Protein AF-A0A1E5GU58-F1 (afdb_monomer_lite)

pLDDT: mean 91.49, std 7.47, range [61.0, 98.12]

Secondary structure (DSSP, 8-state):
-HHHHHHHHHHHHHHHHHHHHHHHHHHHHHHHHHHHHHHHHHHHHHHHHHHHHH---SS---HHHHHHHHHHHHHHHHHHHHHHHHHHHHHHHHHHHHHHHHHHHHHHHHHHHHHHHHHHHT-

Foldseek 3Di:
DLVVLVVVLVVLVVVLVVLLVVLVVVLVVLVVVLVVLVVVLVVVLVVCVVVLVVDPDPDDDPNVVVVVVSVVVNVVSVVVSVVVNVVSVVVNVVSVVVSVVVNVVSVVVSVVVVVVVVVVVVD

Radius of gyration: 28.04 Å; chains: 1; bounding box: 64×20×84 Å

Organism: NCBI:txid903983

Sequence (123 aa):
MERTYLNKLADLESEYEKNQRKIEEELEEAFYEKQKFGRELENLSENYRYHYQQAEYSEPINMSRVYHLLEQCKDDGDRVVNQTMKELENKQEDNTIHYKKQTQLIEDELTLLKEKERKKENE

Structure (mmCIF, N/CA/C/O backbone):
data_AF-A0A1E5GU58-F1
#
_entry.id   AF-A0A1E5GU58-F1
#
loop_
_atom_site.group_PDB
_atom_site.id
_atom_site.type_symbol
_atom_site.label_atom_id
_atom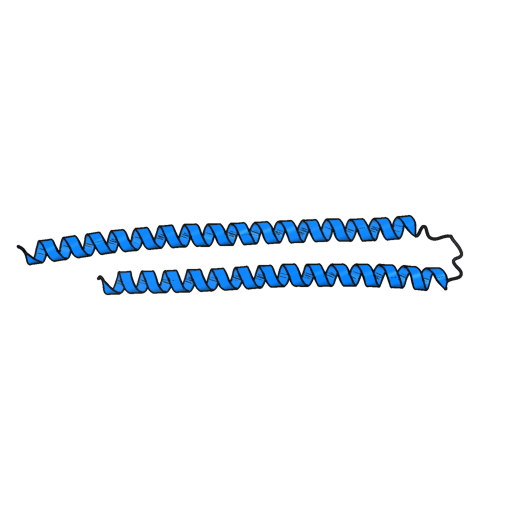_site.label_alt_id
_atom_site.label_comp_id
_atom_site.label_asym_id
_atom_site.label_entity_id
_atom_site.label_seq_id
_atom_site.pdbx_PDB_ins_code
_atom_site.Cartn_x
_atom_site.Cartn_y
_atom_site.Cartn_z
_atom_site.occupancy
_atom_site.B_iso_or_equiv
_atom_site.auth_seq_id
_atom_site.auth_comp_id
_atom_site.auth_asym_id
_atom_site.auth_atom_id
_atom_site.pdbx_PDB_model_num
ATOM 1 N N . MET A 1 1 ? -17.241 -11.662 32.343 1.00 77.00 1 MET A N 1
ATOM 2 C CA . MET A 1 1 ? -17.714 -11.316 30.985 1.00 77.00 1 MET A CA 1
ATOM 3 C C . MET A 1 1 ? -17.056 -10.041 30.476 1.00 77.00 1 MET A C 1
ATOM 5 O O . MET A 1 1 ? -16.540 -10.073 29.372 1.00 77.00 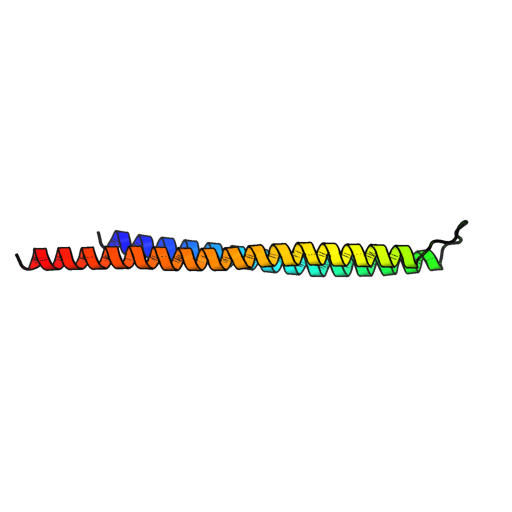1 MET A O 1
ATOM 9 N N . GLU A 1 2 ? -16.953 -8.978 31.279 1.00 83.56 2 GLU A N 1
ATOM 10 C CA . GLU A 1 2 ? -16.210 -7.752 30.922 1.00 83.56 2 GLU A CA 1
ATOM 11 C C . GLU A 1 2 ? -14.775 -8.008 30.422 1.00 83.56 2 GLU A C 1
ATOM 13 O O . GLU A 1 2 ? -14.400 -7.540 29.352 1.00 83.56 2 GLU A O 1
ATOM 18 N N . ARG A 1 3 ? -14.000 -8.846 31.125 1.00 88.56 3 ARG A N 1
ATOM 19 C CA . ARG A 1 3 ? -12.627 -9.204 30.720 1.00 88.56 3 ARG A CA 1
ATOM 20 C C . ARG A 1 3 ? -12.536 -9.817 29.315 1.00 88.56 3 ARG A C 1
ATOM 22 O O . ARG A 1 3 ? -11.526 -9.655 28.647 1.00 88.56 3 ARG A O 1
ATOM 29 N N . THR A 1 4 ? -13.587 -10.493 28.853 1.00 91.31 4 THR A N 1
ATOM 30 C CA . THR A 1 4 ? -13.643 -11.057 27.497 1.00 91.31 4 THR A CA 1
ATOM 31 C C . THR A 1 4 ? -13.763 -9.958 26.442 1.00 91.31 4 THR A C 1
ATOM 33 O O . THR A 1 4 ? -13.107 -10.050 25.413 1.00 91.31 4 THR A O 1
ATOM 36 N N . TYR A 1 5 ? -14.554 -8.912 26.692 1.00 90.38 5 TYR A N 1
ATOM 37 C CA . TYR A 1 5 ? -14.685 -7.771 25.778 1.00 90.38 5 TYR A CA 1
ATOM 38 C C . TYR A 1 5 ? -13.419 -6.916 25.745 1.00 90.38 5 TYR A C 1
ATOM 40 O O . TYR A 1 5 ? -12.994 -6.506 24.671 1.00 90.38 5 TYR A O 1
ATOM 48 N N . LEU A 1 6 ? -12.766 -6.731 26.896 1.00 91.62 6 LEU A N 1
ATOM 49 C CA . LEU A 1 6 ? -11.467 -6.056 26.960 1.00 91.62 6 LEU A CA 1
ATOM 50 C C . LEU A 1 6 ? -10.395 -6.808 26.160 1.00 91.62 6 LEU A C 1
ATOM 52 O O . LEU A 1 6 ? -9.647 -6.184 25.416 1.00 91.62 6 LEU A O 1
ATOM 56 N N . ASN A 1 7 ? -10.358 -8.142 26.252 1.00 95.06 7 ASN A N 1
ATOM 57 C CA . ASN A 1 7 ? -9.451 -8.943 25.428 1.00 95.06 7 ASN A CA 1
ATOM 58 C C . ASN A 1 7 ? -9.778 -8.813 23.932 1.00 95.06 7 ASN A C 1
ATOM 60 O O . ASN A 1 7 ? -8.867 -8.632 23.139 1.00 95.06 7 ASN A O 1
ATOM 64 N N . LYS A 1 8 ? -11.064 -8.833 23.546 1.00 94.12 8 LYS A N 1
ATOM 65 C CA . LYS A 1 8 ? -11.470 -8.636 22.143 1.00 94.12 8 LYS A CA 1
ATOM 66 C C . LYS A 1 8 ? -11.021 -7.282 21.583 1.00 94.12 8 LYS A C 1
ATOM 68 O O . LYS A 1 8 ? -10.609 -7.232 20.432 1.00 94.12 8 LYS A O 1
ATOM 73 N N . LEU A 1 9 ? -11.107 -6.207 22.372 1.00 95.12 9 LEU A N 1
ATOM 74 C CA . LEU A 1 9 ? -10.614 -4.886 21.963 1.00 95.12 9 LEU A CA 1
ATOM 75 C C . LEU A 1 9 ? -9.096 -4.891 21.765 1.00 95.12 9 LEU A C 1
ATOM 77 O O . LEU A 1 9 ? -8.624 -4.386 20.754 1.00 95.12 9 LEU A O 1
ATOM 81 N N . ALA A 1 10 ? -8.349 -5.506 22.684 1.00 96.12 10 ALA A N 1
ATOM 82 C CA . ALA A 1 10 ? -6.895 -5.608 22.574 1.00 96.12 10 ALA A CA 1
ATOM 83 C C . ALA A 1 10 ? -6.455 -6.451 21.362 1.00 96.12 10 ALA A C 1
ATOM 85 O O . ALA A 1 10 ? -5.527 -6.074 20.648 1.00 96.12 10 ALA A O 1
ATOM 86 N N . ASP A 1 11 ? -7.138 -7.569 21.102 1.00 97.25 11 ASP A N 1
ATOM 87 C CA . ASP A 1 11 ? -6.877 -8.413 19.932 1.00 97.25 11 ASP A CA 1
ATOM 88 C C . ASP A 1 11 ? -7.167 -7.646 18.630 1.00 97.25 11 ASP A C 1
ATOM 90 O O . ASP A 1 11 ? -6.364 -7.678 17.697 1.00 97.25 11 ASP A O 1
ATOM 94 N N . LEU A 1 12 ? -8.281 -6.905 18.590 1.00 96.75 12 LEU A N 1
ATOM 95 C CA . LEU A 1 12 ? -8.679 -6.076 17.452 1.00 96.75 12 LEU A CA 1
ATOM 96 C C . LEU A 1 12 ? -7.685 -4.931 17.190 1.00 96.75 12 LEU A C 1
ATOM 98 O O . LEU A 1 12 ? -7.341 -4.673 16.038 1.00 96.75 12 LEU A O 1
ATOM 102 N N . GLU A 1 13 ? -7.212 -4.254 18.239 1.00 97.44 13 GLU A N 1
ATOM 103 C CA . GLU A 1 13 ? -6.188 -3.206 18.145 1.00 97.44 13 GLU A CA 1
ATOM 104 C C . GLU A 1 13 ? -4.863 -3.779 17.628 1.00 97.44 13 GLU A C 1
ATOM 106 O O . GLU A 1 13 ? -4.267 -3.237 16.697 1.00 97.44 13 GLU A O 1
ATOM 111 N N . SER A 1 14 ? -4.446 -4.937 18.150 1.00 97.81 14 SER A N 1
ATOM 112 C CA . SER A 1 14 ? -3.238 -5.620 17.688 1.00 97.81 14 SER A CA 1
ATOM 113 C C . SER A 1 14 ? -3.324 -6.036 16.215 1.00 97.81 14 SER A C 1
ATOM 115 O O . SER A 1 14 ? -2.358 -5.860 15.467 1.00 97.81 14 SER A O 1
ATOM 117 N N . GLU A 1 15 ? -4.468 -6.566 15.774 1.00 97.50 15 GLU A N 1
ATOM 118 C CA . GLU A 1 15 ? -4.696 -6.923 14.372 1.00 97.50 15 GLU A CA 1
ATOM 119 C C . GLU A 1 15 ? -4.678 -5.686 13.469 1.00 97.50 15 GLU A C 1
ATOM 121 O O . GLU A 1 15 ? -4.020 -5.693 12.424 1.00 97.50 15 GLU A O 1
ATOM 126 N N . TYR A 1 16 ? -5.348 -4.612 13.890 1.00 97.75 16 TYR A N 1
ATOM 127 C CA . TYR A 1 16 ? -5.357 -3.346 13.169 1.00 97.75 16 TYR A CA 1
ATOM 128 C C . TYR A 1 16 ? -3.938 -2.807 12.972 1.00 97.75 16 TYR A C 1
ATOM 130 O O . TYR A 1 16 ? -3.552 -2.546 11.831 1.00 97.75 16 TYR A O 1
ATOM 138 N N . GLU A 1 17 ? -3.142 -2.705 14.040 1.00 97.88 17 GLU A N 1
ATOM 139 C CA . GLU A 1 17 ? -1.758 -2.226 13.962 1.00 97.88 17 GLU A CA 1
ATOM 140 C C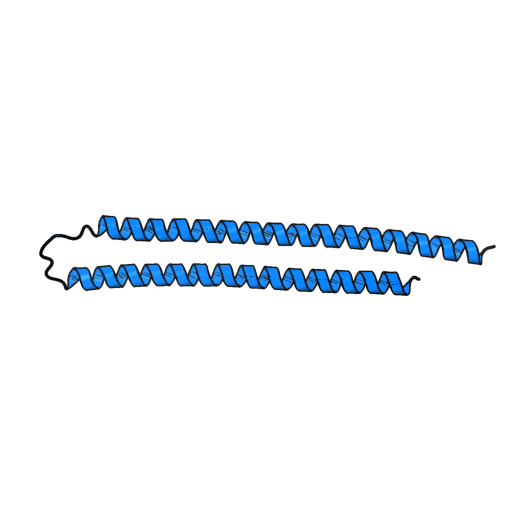 . GLU A 1 17 ? -0.891 -3.101 13.060 1.00 97.88 17 GLU A C 1
ATOM 142 O O . GLU A 1 17 ? -0.106 -2.592 12.259 1.00 97.88 17 GLU A O 1
ATOM 147 N N . LYS A 1 18 ? -1.029 -4.425 13.170 1.00 97.94 18 LYS A N 1
ATOM 148 C CA . LYS A 1 18 ? -0.285 -5.364 12.328 1.00 97.94 18 LYS A CA 1
ATOM 149 C C . LYS A 1 18 ? -0.614 -5.159 10.850 1.00 97.94 18 LYS A C 1
ATOM 151 O O . LYS A 1 18 ? 0.293 -5.157 10.021 1.00 97.94 18 LYS A O 1
ATOM 156 N N . ASN A 1 19 ? -1.893 -4.988 10.525 1.00 96.56 19 ASN A N 1
ATOM 157 C CA . ASN A 1 19 ? -2.331 -4.749 9.155 1.00 96.56 19 ASN A CA 1
ATOM 158 C C . ASN A 1 19 ? -1.858 -3.382 8.641 1.00 96.56 19 ASN A C 1
ATOM 160 O O . ASN A 1 19 ? -1.427 -3.305 7.496 1.00 96.56 19 ASN A O 1
ATOM 164 N N . GLN A 1 20 ? -1.875 -2.337 9.477 1.00 97.12 20 GLN A N 1
ATOM 165 C CA . GLN A 1 20 ? -1.336 -1.019 9.118 1.00 97.12 20 GLN A CA 1
ATOM 166 C C . GLN A 1 20 ? 0.149 -1.096 8.761 1.00 97.12 20 GLN A C 1
ATOM 168 O O . GLN A 1 20 ? 0.521 -0.718 7.656 1.00 97.12 20 GLN A O 1
ATOM 173 N N . ARG A 1 21 ? 0.972 -1.680 9.641 1.00 97.75 21 ARG A N 1
ATOM 174 C CA . ARG A 1 21 ? 2.418 -1.823 9.398 1.00 97.75 21 ARG A CA 1
ATOM 175 C C . ARG A 1 21 ? 2.706 -2.589 8.114 1.00 97.75 21 ARG A C 1
ATOM 177 O O . ARG A 1 21 ? 3.550 -2.182 7.333 1.00 97.75 21 ARG A O 1
ATOM 184 N N . LYS A 1 22 ? 1.965 -3.670 7.864 1.00 97.62 22 LYS A N 1
ATOM 185 C CA . LYS A 1 22 ? 2.128 -4.452 6.638 1.00 97.62 22 LYS A CA 1
ATOM 186 C C . LYS A 1 22 ? 1.806 -3.633 5.380 1.00 97.62 22 LYS A C 1
ATOM 188 O O . LYS A 1 22 ? 2.509 -3.748 4.385 1.00 97.62 22 LYS A O 1
ATOM 193 N N . ILE A 1 23 ? 0.749 -2.820 5.412 1.00 96.94 23 ILE A N 1
ATOM 194 C CA . ILE A 1 23 ? 0.388 -1.951 4.281 1.00 96.94 23 ILE A CA 1
ATOM 195 C C . ILE A 1 23 ? 1.453 -0.867 4.070 1.00 96.94 23 ILE A C 1
ATOM 197 O O . ILE A 1 23 ? 1.810 -0.587 2.929 1.00 96.94 23 ILE A O 1
ATOM 201 N N . GLU A 1 24 ? 1.982 -0.286 5.148 1.00 96.12 24 GLU A N 1
ATOM 202 C CA . GLU A 1 24 ? 3.078 0.690 5.088 1.00 96.12 24 GLU A CA 1
ATOM 203 C C . GLU A 1 24 ? 4.349 0.078 4.478 1.00 96.12 24 GLU A C 1
ATOM 205 O O . GLU A 1 24 ? 4.928 0.667 3.568 1.00 96.12 24 GLU A O 1
ATOM 210 N N . GLU A 1 25 ? 4.727 -1.133 4.896 1.00 97.50 25 GLU A N 1
ATOM 211 C CA . GLU A 1 25 ? 5.847 -1.885 4.313 1.00 97.50 25 GLU A CA 1
ATOM 212 C C . GLU A 1 25 ? 5.641 -2.141 2.806 1.00 97.50 25 GLU A C 1
ATOM 214 O O . GLU A 1 25 ? 6.551 -1.910 2.009 1.00 97.50 25 GLU A O 1
ATOM 219 N N . GLU A 1 26 ? 4.437 -2.556 2.391 1.00 96.81 26 GLU A N 1
ATOM 220 C CA . GLU A 1 26 ? 4.107 -2.778 0.973 1.00 96.81 26 GLU A CA 1
ATOM 221 C C . GLU A 1 26 ? 4.149 -1.470 0.149 1.00 96.81 26 GLU A C 1
ATOM 223 O O . GLU A 1 26 ? 4.577 -1.475 -1.010 1.00 96.81 26 GLU A O 1
ATOM 228 N N . LEU A 1 27 ? 3.745 -0.333 0.730 1.00 95.12 27 LEU A N 1
ATOM 229 C CA . LEU A 1 27 ? 3.841 0.987 0.092 1.00 95.12 27 LEU A CA 1
ATOM 230 C C . LEU A 1 27 ? 5.299 1.428 -0.091 1.00 95.12 27 LEU A C 1
ATOM 232 O O . LEU A 1 27 ? 5.665 1.921 -1.164 1.00 95.12 27 LEU A O 1
ATOM 236 N N . GLU A 1 28 ? 6.129 1.245 0.937 1.00 96.19 28 GLU A N 1
ATOM 237 C CA . GLU A 1 28 ? 7.561 1.543 0.874 1.00 96.19 28 GLU A CA 1
ATOM 238 C C . GLU A 1 28 ? 8.267 0.682 -0.181 1.00 96.19 28 GLU A C 1
ATOM 240 O O . GLU A 1 28 ? 9.044 1.208 -0.983 1.00 96.19 28 GLU A O 1
ATOM 245 N N . GLU A 1 29 ? 7.957 -0.615 -0.241 1.00 95.56 29 GLU A N 1
ATOM 246 C CA . GLU A 1 29 ? 8.505 -1.531 -1.244 1.00 95.56 29 GLU A CA 1
ATOM 247 C C . GLU A 1 29 ? 8.102 -1.118 -2.667 1.00 95.56 29 GLU A C 1
ATOM 249 O O . GLU A 1 29 ? 8.958 -1.008 -3.551 1.00 95.56 29 GLU A O 1
ATOM 254 N N . ALA A 1 30 ? 6.823 -0.798 -2.894 1.00 94.06 30 ALA A N 1
ATOM 255 C CA . ALA A 1 30 ? 6.342 -0.334 -4.195 1.00 94.06 30 ALA A CA 1
ATOM 256 C C . ALA A 1 30 ? 7.043 0.962 -4.642 1.00 94.06 30 ALA A C 1
ATOM 258 O O . ALA A 1 30 ? 7.399 1.123 -5.815 1.00 94.06 30 ALA A O 1
ATOM 259 N N . PHE A 1 31 ? 7.274 1.890 -3.710 1.00 93.31 31 PHE A N 1
ATOM 260 C CA . PHE A 1 31 ? 8.013 3.118 -3.985 1.00 93.31 31 PHE A CA 1
ATOM 261 C C . PHE A 1 31 ? 9.490 2.846 -4.298 1.00 93.31 31 PHE A C 1
ATOM 263 O O . PHE A 1 31 ? 10.042 3.425 -5.240 1.00 93.31 31 PHE A O 1
ATOM 270 N N . TYR A 1 32 ? 10.127 1.950 -3.546 1.00 95.25 32 TYR A N 1
ATOM 271 C CA . TYR A 1 32 ? 11.514 1.559 -3.773 1.00 95.25 32 TYR A CA 1
ATOM 272 C C . TYR A 1 32 ? 11.709 0.917 -5.152 1.00 95.25 32 TYR A C 1
ATOM 274 O O . TYR A 1 32 ? 12.591 1.339 -5.909 1.00 95.25 32 TYR A O 1
ATOM 282 N N . GLU A 1 33 ? 10.869 -0.052 -5.519 1.00 92.56 33 GLU A N 1
ATOM 283 C CA . GLU A 1 33 ? 10.963 -0.727 -6.816 1.00 92.56 33 GLU A CA 1
ATOM 284 C C . GLU A 1 33 ? 10.692 0.240 -7.978 1.00 92.56 33 GLU A C 1
ATOM 286 O O . GLU A 1 33 ? 11.395 0.187 -8.987 1.00 92.56 33 GLU A O 1
ATOM 291 N N . LYS A 1 34 ? 9.792 1.223 -7.817 1.00 93.50 34 LYS A N 1
ATOM 292 C CA . LYS A 1 34 ? 9.612 2.314 -8.795 1.00 93.50 34 LYS A CA 1
ATOM 293 C C . LYS A 1 34 ? 10.898 3.107 -9.023 1.00 93.50 34 LYS A C 1
ATOM 295 O O . LYS A 1 34 ? 11.299 3.339 -10.164 1.00 93.50 34 LYS A O 1
ATOM 300 N N . GLN A 1 35 ? 11.566 3.523 -7.947 1.00 94.88 35 GLN A N 1
ATOM 301 C CA . GLN A 1 35 ? 12.824 4.268 -8.054 1.00 94.88 35 GLN A CA 1
ATOM 302 C C . GLN A 1 35 ? 13.944 3.431 -8.673 1.00 94.88 35 GLN A C 1
ATOM 304 O O . GLN A 1 35 ? 14.776 3.941 -9.426 1.00 94.88 35 GLN A O 1
ATOM 309 N N . LYS A 1 36 ? 14.010 2.147 -8.323 1.00 95.12 36 LYS A N 1
ATOM 310 C CA . LYS A 1 36 ? 14.981 1.210 -8.882 1.00 95.12 36 LYS A CA 1
ATOM 311 C C . LYS A 1 36 ? 14.753 1.012 -10.380 1.00 95.12 36 LYS A C 1
ATOM 313 O O . LYS A 1 36 ? 15.692 1.206 -11.145 1.00 95.12 36 LYS A O 1
ATOM 318 N N . PHE A 1 37 ? 13.516 0.754 -10.793 1.00 94.06 37 PHE A N 1
ATOM 319 C CA . PHE A 1 37 ? 13.140 0.613 -12.197 1.00 94.06 37 PHE A CA 1
ATOM 320 C C . PHE A 1 37 ? 13.485 1.862 -13.021 1.00 94.06 37 PHE A C 1
ATOM 322 O O . PHE A 1 37 ? 14.099 1.752 -14.081 1.00 94.06 37 PHE A O 1
ATOM 329 N N . GLY A 1 38 ? 13.179 3.059 -12.506 1.00 93.38 38 GLY A N 1
ATOM 330 C CA . GLY A 1 38 ? 13.547 4.317 -13.164 1.00 93.38 38 GLY A CA 1
ATOM 331 C C . GLY A 1 38 ? 15.056 4.445 -13.404 1.00 93.38 38 GLY A C 1
ATOM 332 O O . GLY A 1 38 ? 15.481 4.747 -14.518 1.00 93.38 38 GLY A O 1
ATOM 333 N N . ARG A 1 39 ? 15.875 4.127 -12.392 1.00 94.69 39 ARG A N 1
ATOM 334 C CA . ARG A 1 39 ? 17.344 4.128 -12.518 1.00 94.69 39 ARG A CA 1
ATOM 335 C C . ARG A 1 39 ? 17.849 3.086 -13.515 1.00 94.69 39 ARG A C 1
ATOM 337 O O . ARG A 1 39 ? 18.786 3.351 -14.260 1.00 94.69 39 ARG A O 1
ATOM 344 N N . GLU A 1 40 ? 17.250 1.899 -13.541 1.00 95.00 40 GLU A N 1
ATOM 345 C CA . GLU A 1 40 ? 17.613 0.849 -14.498 1.00 95.00 40 GLU A CA 1
ATOM 346 C C . GLU A 1 40 ? 17.293 1.256 -15.944 1.00 95.00 40 GLU A C 1
ATOM 348 O O . GLU A 1 40 ? 18.112 1.015 -16.833 1.00 95.00 40 GLU A O 1
ATOM 353 N N . LEU A 1 41 ? 16.167 1.939 -16.184 1.00 94.06 41 LEU A N 1
ATOM 354 C CA . LEU A 1 41 ? 15.834 2.494 -17.501 1.00 94.06 41 LEU A CA 1
ATOM 355 C C . LEU A 1 41 ? 16.795 3.610 -17.929 1.00 94.06 41 LEU A C 1
ATOM 357 O O . LEU A 1 41 ? 17.209 3.646 -19.090 1.00 94.06 41 LEU A O 1
ATOM 361 N N . GLU A 1 42 ? 17.178 4.499 -17.010 1.00 92.06 42 GLU A N 1
ATOM 362 C CA . GLU A 1 42 ? 18.182 5.538 -17.272 1.00 92.06 42 GLU A CA 1
ATOM 363 C C . GLU A 1 42 ? 19.532 4.914 -17.651 1.00 92.06 42 GLU A C 1
ATOM 365 O O . GLU A 1 42 ? 20.082 5.226 -18.708 1.00 92.06 42 GLU A O 1
ATOM 370 N N . ASN A 1 43 ? 20.011 3.946 -16.866 1.00 93.62 43 ASN A N 1
ATOM 371 C CA . ASN A 1 43 ? 21.243 3.211 -17.161 1.00 93.62 43 ASN A CA 1
ATOM 372 C C . ASN A 1 43 ? 21.175 2.493 -18.518 1.00 93.62 43 ASN A C 1
ATOM 374 O O . ASN A 1 43 ? 22.146 2.485 -19.278 1.00 93.62 43 ASN A O 1
ATOM 378 N N . LEU A 1 44 ? 20.031 1.887 -18.848 1.00 92.38 44 LEU A N 1
ATOM 379 C CA . LEU A 1 44 ? 19.828 1.223 -20.133 1.00 92.38 44 LEU A CA 1
ATOM 380 C C . LEU A 1 44 ? 19.897 2.218 -21.300 1.00 92.38 44 LEU A C 1
ATOM 382 O O . LEU A 1 44 ? 20.539 1.928 -22.311 1.00 92.38 44 LEU A O 1
ATOM 386 N N . SER A 1 45 ? 19.285 3.393 -21.143 1.00 90.19 45 SER A N 1
ATOM 387 C CA . SER A 1 45 ? 19.336 4.493 -22.111 1.00 90.19 45 SER A CA 1
ATOM 388 C C . SER A 1 45 ? 20.774 4.953 -22.373 1.00 90.19 45 SER A C 1
ATOM 390 O O . SER A 1 45 ? 21.203 5.075 -23.526 1.00 90.19 45 SER A O 1
ATOM 392 N N . GLU A 1 46 ? 21.557 5.148 -21.310 1.00 89.69 46 GLU A N 1
ATOM 393 C CA . GLU A 1 46 ? 22.955 5.572 -21.409 1.00 89.69 46 GLU A CA 1
ATOM 394 C C . GLU A 1 46 ? 23.848 4.517 -22.062 1.00 89.69 46 GLU A C 1
ATOM 396 O O . GLU A 1 46 ? 24.646 4.855 -22.943 1.00 89.69 46 GLU A O 1
ATOM 401 N N . ASN A 1 47 ? 23.676 3.245 -21.694 1.00 88.06 47 ASN A N 1
ATOM 402 C CA . ASN A 1 47 ? 24.398 2.132 -22.306 1.00 88.06 47 ASN A CA 1
ATOM 403 C C . ASN A 1 47 ? 24.097 2.028 -23.805 1.00 88.06 47 ASN A C 1
ATOM 405 O O . ASN A 1 47 ? 25.020 1.894 -24.612 1.00 88.06 47 ASN A O 1
ATOM 409 N N . TYR A 1 48 ? 22.825 2.152 -24.198 1.00 85.25 48 TYR A N 1
ATOM 410 C CA . TYR A 1 48 ? 22.441 2.160 -25.610 1.00 85.25 48 TYR A CA 1
ATOM 411 C C . TYR A 1 48 ? 23.093 3.316 -26.365 1.00 85.25 48 TYR A C 1
ATOM 413 O O . TYR A 1 48 ? 23.653 3.106 -27.440 1.00 85.25 48 TYR A O 1
ATOM 421 N N . ARG A 1 49 ? 23.077 4.526 -25.795 1.00 85.38 49 ARG A N 1
ATOM 422 C CA . ARG A 1 49 ? 23.740 5.697 -26.382 1.00 85.38 49 ARG A CA 1
ATOM 423 C C . ARG A 1 49 ? 25.243 5.468 -26.560 1.00 85.38 49 ARG A C 1
ATOM 425 O O . ARG A 1 49 ? 25.772 5.779 -27.624 1.00 85.38 49 ARG A O 1
ATOM 432 N N . TYR A 1 50 ? 25.918 4.938 -25.540 1.00 85.88 50 TYR A N 1
ATOM 433 C CA . TYR A 1 50 ? 27.362 4.699 -25.557 1.00 85.88 50 TYR A CA 1
ATOM 434 C C . TYR A 1 50 ? 27.764 3.675 -26.621 1.00 85.88 50 TYR A C 1
ATOM 436 O O . TYR A 1 50 ? 28.626 3.952 -27.454 1.00 85.88 50 TYR A O 1
ATOM 444 N N . HIS A 1 51 ? 27.106 2.513 -26.644 1.00 82.88 51 HIS A N 1
ATOM 445 C CA . HIS A 1 51 ? 27.398 1.482 -27.637 1.00 82.88 51 HIS A CA 1
ATOM 446 C C . HIS A 1 51 ? 27.021 1.926 -29.049 1.00 82.88 51 HIS A C 1
ATOM 448 O O . HIS A 1 51 ? 27.771 1.649 -29.983 1.00 82.88 51 HIS A O 1
ATOM 454 N N . TYR A 1 52 ? 25.930 2.687 -29.198 1.00 81.62 52 TYR A N 1
ATOM 455 C CA . TYR A 1 52 ? 25.549 3.250 -30.488 1.00 81.62 52 TYR A CA 1
ATOM 456 C C . TYR A 1 52 ? 26.625 4.181 -31.067 1.00 81.62 52 TYR A C 1
ATOM 458 O O . TYR A 1 52 ? 26.898 4.158 -32.262 1.00 81.62 52 TYR A O 1
ATOM 466 N N . GLN A 1 53 ? 27.273 4.984 -30.222 1.00 81.50 53 GLN A N 1
ATOM 46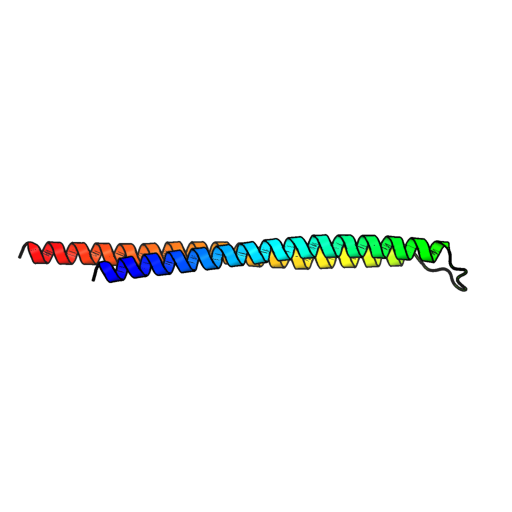7 C CA . GLN A 1 53 ? 28.337 5.895 -30.651 1.00 81.50 53 GLN A CA 1
ATOM 468 C C . GLN A 1 53 ? 29.637 5.184 -31.054 1.00 81.50 53 GLN A C 1
ATOM 470 O O . GLN A 1 53 ? 30.430 5.767 -31.789 1.00 81.50 53 GLN A O 1
ATOM 475 N N . GLN A 1 54 ? 29.879 3.964 -30.566 1.00 80.06 54 GLN A N 1
ATOM 476 C CA . GLN A 1 54 ? 31.126 3.228 -30.811 1.00 80.06 54 GLN A CA 1
ATOM 477 C C . GLN A 1 54 ? 31.037 2.176 -31.915 1.00 80.06 54 GLN A C 1
ATOM 479 O O . GLN A 1 54 ? 32.070 1.698 -32.380 1.00 80.06 54 GLN A O 1
ATOM 484 N N . ALA A 1 55 ? 29.833 1.775 -32.310 1.00 76.62 55 ALA A N 1
ATOM 485 C CA . ALA A 1 55 ? 29.650 0.678 -33.243 1.00 76.62 55 ALA A CA 1
ATOM 486 C C . ALA A 1 55 ? 29.582 1.152 -34.703 1.00 76.62 55 ALA A C 1
ATOM 488 O O . ALA A 1 55 ? 28.851 2.075 -35.060 1.00 76.62 55 ALA A O 1
ATOM 489 N N . GLU A 1 56 ? 30.320 0.454 -35.569 1.00 72.50 56 GLU A N 1
ATOM 490 C CA . GLU A 1 56 ? 30.184 0.552 -37.023 1.00 72.50 56 GLU A CA 1
ATOM 491 C C . GLU A 1 56 ? 28.993 -0.301 -37.469 1.00 72.50 56 GLU A C 1
ATOM 493 O O . GLU A 1 56 ? 29.127 -1.470 -37.833 1.00 72.50 56 GLU A O 1
ATOM 498 N N . TYR A 1 57 ? 27.789 0.261 -37.377 1.00 71.12 57 TYR A N 1
ATOM 499 C CA . TYR A 1 57 ? 26.591 -0.444 -37.820 1.00 71.12 57 TYR A CA 1
ATOM 500 C C . TYR A 1 57 ? 26.501 -0.486 -39.345 1.00 71.12 57 TYR A C 1
ATOM 502 O O . TYR A 1 57 ? 26.665 0.528 -40.023 1.00 71.12 57 TYR A O 1
ATOM 510 N N . SER A 1 58 ? 26.145 -1.655 -39.880 1.00 70.94 58 SER A N 1
ATOM 511 C CA . SER A 1 58 ? 25.807 -1.825 -41.297 1.00 70.94 58 SER A CA 1
ATOM 512 C C . SER A 1 58 ? 24.500 -1.123 -41.686 1.00 70.94 58 SER A C 1
ATOM 514 O O . SER A 1 58 ? 24.284 -0.846 -42.862 1.00 70.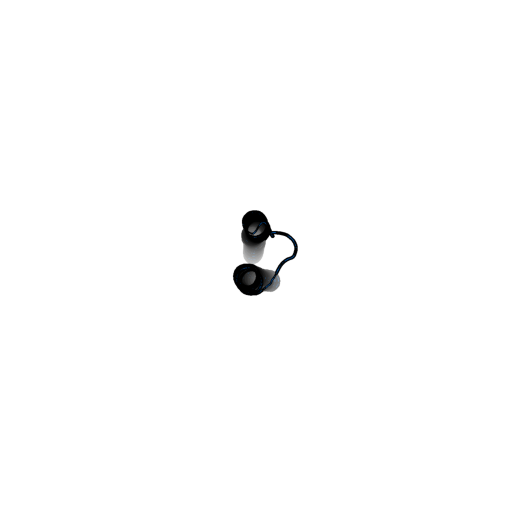94 58 SER A O 1
ATOM 516 N N . GLU A 1 59 ? 23.633 -0.834 -40.708 1.00 70.44 59 GLU A N 1
ATOM 517 C CA . GLU A 1 59 ? 22.364 -0.125 -40.882 1.00 70.44 59 GLU A CA 1
ATOM 518 C C . GLU A 1 59 ? 22.161 0.924 -39.773 1.00 70.44 59 GLU A C 1
ATOM 520 O O . GLU A 1 59 ? 22.496 0.672 -38.614 1.00 70.44 59 GLU A O 1
ATOM 525 N N . PRO A 1 60 ? 21.590 2.099 -40.086 1.00 71.25 60 PRO A N 1
ATOM 526 C CA . PRO A 1 60 ? 21.344 3.135 -39.091 1.00 71.25 60 PRO A CA 1
ATOM 527 C C . PRO A 1 60 ? 20.246 2.716 -38.100 1.00 71.25 60 PRO A C 1
ATOM 529 O O . PRO A 1 60 ? 19.094 2.495 -38.478 1.00 71.25 60 PRO A O 1
ATOM 532 N N . ILE A 1 61 ? 20.582 2.671 -36.807 1.00 78.50 61 ILE A N 1
ATOM 533 C CA . ILE A 1 61 ? 19.598 2.466 -35.736 1.00 78.50 61 ILE A CA 1
ATOM 534 C C . ILE A 1 61 ? 18.832 3.769 -35.494 1.00 78.50 61 ILE A C 1
ATOM 536 O O . ILE A 1 61 ? 19.409 4.835 -35.274 1.00 78.50 61 ILE A O 1
ATOM 540 N N . ASN A 1 62 ? 17.502 3.681 -35.469 1.00 85.19 62 ASN A N 1
ATOM 541 C CA . ASN A 1 62 ? 16.649 4.808 -35.114 1.00 85.19 62 ASN A CA 1
ATOM 542 C C . ASN A 1 62 ? 16.614 5.001 -33.587 1.00 85.19 62 ASN A C 1
ATOM 544 O O . ASN A 1 62 ? 15.725 4.495 -32.901 1.00 85.19 62 ASN A O 1
ATOM 548 N N . MET A 1 63 ? 17.572 5.766 -33.064 1.00 83.50 63 MET A N 1
ATOM 549 C CA . MET A 1 63 ? 17.670 6.079 -31.632 1.00 83.50 63 MET A CA 1
ATOM 550 C C . MET A 1 63 ? 16.436 6.796 -31.074 1.00 83.50 63 MET A C 1
ATOM 552 O O . MET A 1 63 ? 16.081 6.581 -29.919 1.00 83.50 63 MET A O 1
ATOM 556 N N . SER A 1 64 ? 15.730 7.592 -31.884 1.00 87.00 64 SER A N 1
ATOM 557 C CA . SER A 1 64 ? 14.481 8.233 -31.452 1.00 87.00 64 SER A CA 1
ATOM 558 C C . SER A 1 64 ? 13.410 7.196 -31.104 1.00 87.00 64 SER A C 1
ATOM 560 O O . SER A 1 64 ? 12.730 7.340 -30.092 1.00 87.00 64 SER A O 1
ATOM 562 N N . ARG A 1 65 ? 13.312 6.109 -31.880 1.00 89.12 65 ARG A N 1
ATOM 563 C CA . ARG A 1 65 ? 12.396 5.002 -31.578 1.00 89.12 65 ARG A CA 1
ATOM 564 C C . ARG A 1 65 ? 12.780 4.271 -30.291 1.00 89.12 65 ARG A C 1
ATOM 566 O O . ARG A 1 65 ? 11.892 3.881 -29.542 1.00 89.12 65 ARG A O 1
ATOM 573 N N . VAL A 1 66 ? 14.076 4.091 -30.032 1.00 88.81 66 VAL A N 1
ATOM 574 C CA . VAL A 1 66 ? 14.568 3.456 -28.796 1.00 88.81 66 VAL A CA 1
ATOM 575 C C . VAL A 1 66 ? 14.212 4.305 -27.577 1.00 88.81 66 VAL A C 1
ATOM 577 O O . VAL A 1 66 ? 13.636 3.781 -26.630 1.00 88.81 66 VAL A O 1
ATOM 580 N N . TYR A 1 67 ? 14.473 5.615 -27.616 1.00 88.88 67 TYR A N 1
ATOM 581 C CA . TYR A 1 67 ? 14.107 6.506 -26.513 1.00 88.88 67 TYR A CA 1
ATOM 582 C C . TYR A 1 67 ? 12.598 6.553 -26.278 1.00 88.88 67 TYR A C 1
ATOM 584 O O . TYR A 1 67 ? 12.172 6.503 -25.130 1.00 88.88 67 TYR A O 1
ATOM 592 N N . HIS A 1 68 ? 11.794 6.564 -27.344 1.00 93.12 68 HIS A N 1
ATOM 593 C CA . HIS A 1 68 ? 10.340 6.522 -27.210 1.00 93.12 68 HIS A CA 1
ATOM 594 C C . HIS A 1 68 ? 9.849 5.232 -26.536 1.00 93.12 68 HIS A C 1
ATOM 596 O O . HIS A 1 68 ? 8.958 5.281 -25.697 1.00 93.12 68 HIS A O 1
ATOM 602 N N . LEU A 1 69 ? 10.453 4.081 -26.852 1.00 93.50 69 LEU A N 1
ATOM 603 C CA . LEU A 1 69 ? 10.130 2.819 -26.177 1.00 93.50 69 LEU A CA 1
ATOM 604 C C . LEU A 1 69 ? 10.511 2.848 -24.691 1.00 93.50 69 LEU A C 1
ATOM 606 O O . LEU A 1 69 ? 9.746 2.370 -23.862 1.00 93.50 69 LEU A O 1
ATOM 610 N N . LEU A 1 70 ? 11.671 3.412 -24.344 1.00 92.88 70 LEU A N 1
ATOM 611 C CA . LEU A 1 70 ? 12.095 3.541 -22.945 1.00 92.88 70 LEU A CA 1
ATOM 612 C C . LEU A 1 70 ? 11.173 4.475 -22.150 1.00 92.88 70 LEU A C 1
ATOM 614 O O . LEU A 1 70 ? 10.860 4.186 -20.998 1.00 92.88 70 LEU A O 1
ATOM 618 N N . GLU A 1 71 ? 10.711 5.559 -22.772 1.00 93.00 71 GLU A N 1
ATOM 619 C CA . GLU A 1 71 ? 9.721 6.472 -22.195 1.00 93.00 71 GLU A CA 1
ATOM 620 C C . GLU A 1 71 ? 8.374 5.770 -21.973 1.00 93.00 71 GLU A C 1
ATOM 622 O O . GLU A 1 71 ? 7.847 5.810 -20.866 1.00 93.00 71 GLU A O 1
ATOM 627 N N . GLN A 1 72 ? 7.876 5.021 -22.962 1.00 95.62 72 GLN A N 1
ATOM 628 C CA . GLN A 1 72 ? 6.658 4.215 -22.809 1.00 95.62 72 GLN A CA 1
ATOM 629 C C . GLN A 1 72 ? 6.778 3.182 -21.682 1.00 95.62 72 GLN A C 1
ATOM 631 O O . GLN A 1 72 ? 5.866 3.052 -20.870 1.00 95.62 72 GLN A O 1
ATOM 636 N N . CYS A 1 73 ? 7.913 2.482 -21.584 1.00 94.69 73 CYS A N 1
ATOM 637 C CA . CYS A 1 73 ? 8.164 1.544 -20.488 1.00 94.69 73 CYS A CA 1
ATOM 638 C C . CYS A 1 73 ? 8.121 2.232 -19.118 1.00 94.69 73 CYS A C 1
ATOM 640 O O . CYS A 1 73 ? 7.613 1.651 -18.157 1.00 94.69 73 CYS A O 1
ATOM 642 N N . LYS A 1 74 ? 8.656 3.454 -19.018 1.00 93.50 74 LYS A N 1
ATOM 643 C CA . LYS A 1 74 ? 8.603 4.246 -17.788 1.00 93.50 74 LYS A CA 1
ATOM 644 C C . LYS A 1 74 ? 7.163 4.608 -17.434 1.00 93.50 74 LYS A C 1
ATOM 646 O O . LYS A 1 74 ? 6.755 4.366 -16.303 1.00 93.50 74 LYS A O 1
ATOM 651 N N . ASP A 1 75 ? 6.402 5.131 -18.390 1.00 95.31 75 ASP A N 1
ATOM 652 C CA . ASP A 1 75 ? 5.011 5.542 -18.180 1.00 95.31 75 ASP A CA 1
ATOM 653 C C . ASP A 1 75 ? 4.121 4.361 -17.768 1.00 95.31 75 ASP A C 1
ATOM 655 O O . ASP A 1 75 ? 3.313 4.474 -16.842 1.00 95.31 75 ASP A O 1
ATOM 659 N N . ASP A 1 76 ? 4.296 3.202 -18.409 1.00 95.12 76 ASP A N 1
ATOM 660 C CA . ASP A 1 76 ? 3.578 1.977 -18.057 1.00 95.12 76 ASP A CA 1
ATOM 661 C C . ASP A 1 76 ? 3.942 1.498 -16.644 1.00 95.12 76 ASP A C 1
ATOM 663 O O . ASP A 1 76 ? 3.052 1.153 -15.859 1.00 95.12 76 ASP A O 1
ATOM 667 N N . GLY A 1 77 ? 5.232 1.521 -16.291 1.00 92.50 77 GLY A N 1
ATOM 668 C CA . GLY A 1 77 ? 5.703 1.198 -14.944 1.00 92.50 77 GLY A CA 1
ATOM 669 C C . GLY A 1 77 ? 5.130 2.145 -13.888 1.00 92.50 77 GLY A C 1
ATOM 670 O O . GLY A 1 77 ? 4.583 1.694 -12.879 1.00 92.50 77 GLY A O 1
ATOM 671 N N . ASP A 1 78 ? 5.165 3.453 -14.151 1.00 92.81 78 ASP A N 1
ATOM 672 C CA . ASP A 1 78 ? 4.584 4.477 -13.282 1.00 92.81 78 ASP A CA 1
ATOM 673 C C . ASP A 1 78 ? 3.081 4.256 -13.097 1.00 92.81 78 ASP A C 1
ATOM 675 O O . ASP A 1 78 ? 2.573 4.360 -11.977 1.00 92.81 78 ASP A O 1
ATOM 679 N N . ARG A 1 79 ? 2.359 3.900 -14.166 1.00 95.25 79 ARG A N 1
ATOM 680 C CA . ARG A 1 79 ? 0.926 3.603 -14.098 1.00 95.25 79 ARG A CA 1
ATOM 681 C C . ARG A 1 79 ? 0.635 2.413 -13.191 1.00 95.25 79 ARG A C 1
ATOM 683 O O . ARG A 1 79 ? -0.273 2.503 -12.366 1.00 95.25 79 ARG A O 1
ATOM 690 N N . VAL A 1 80 ? 1.386 1.321 -13.338 1.00 94.31 80 VAL A N 1
ATOM 691 C CA . VAL A 1 80 ? 1.223 0.116 -12.511 1.00 94.31 80 VAL A CA 1
ATOM 692 C C . VAL A 1 80 ? 1.483 0.439 -11.044 1.00 94.31 80 VAL A C 1
ATOM 694 O O . VAL A 1 80 ? 0.643 0.133 -10.203 1.00 94.31 80 VAL A O 1
ATOM 697 N N . VAL A 1 81 ? 2.588 1.120 -10.731 1.00 93.56 81 VAL A N 1
ATOM 698 C CA . VAL A 1 81 ? 2.915 1.468 -9.342 1.00 93.56 81 VAL A CA 1
ATOM 699 C C . VAL A 1 81 ? 1.857 2.386 -8.739 1.00 93.56 81 VAL A C 1
ATOM 701 O O . VAL A 1 81 ? 1.392 2.132 -7.631 1.00 93.56 81 VAL A O 1
ATOM 704 N N . ASN A 1 82 ? 1.434 3.424 -9.462 1.00 93.88 82 ASN A N 1
ATOM 705 C CA . ASN A 1 82 ? 0.424 4.355 -8.961 1.00 93.88 82 ASN A CA 1
ATOM 706 C C . ASN A 1 82 ? -0.922 3.651 -8.716 1.00 93.88 82 ASN A C 1
ATOM 708 O O . ASN A 1 82 ? -1.624 3.984 -7.762 1.00 93.88 82 ASN A O 1
ATOM 712 N N . GLN A 1 83 ? -1.286 2.675 -9.555 1.00 95.94 83 GLN A N 1
ATOM 713 C CA . GLN A 1 83 ? -2.477 1.860 -9.330 1.00 95.94 83 GLN A CA 1
ATOM 714 C C . GLN A 1 83 ? -2.333 1.011 -8.061 1.00 95.94 83 GLN A C 1
ATOM 716 O O . GLN A 1 83 ? -3.229 1.036 -7.219 1.00 95.94 83 GLN A O 1
ATOM 721 N N . THR A 1 84 ? -1.205 0.318 -7.893 1.00 94.94 84 THR A N 1
ATOM 722 C CA . THR A 1 84 ? -0.927 -0.490 -6.697 1.00 94.94 84 THR A CA 1
ATOM 723 C C . THR A 1 84 ? -0.950 0.356 -5.425 1.00 94.94 84 THR A C 1
ATOM 725 O O . THR A 1 84 ? -1.586 -0.031 -4.449 1.00 94.94 84 THR A O 1
ATOM 728 N N . MET A 1 85 ? -0.324 1.538 -5.437 1.00 94.69 85 MET A N 1
ATOM 729 C CA . MET A 1 85 ? -0.340 2.469 -4.302 1.00 94.69 85 MET A CA 1
ATOM 730 C C . MET A 1 85 ? -1.765 2.864 -3.926 1.00 94.69 85 MET A C 1
ATOM 732 O O . MET A 1 85 ? -2.143 2.759 -2.765 1.00 94.69 85 MET A O 1
ATOM 736 N N . LYS A 1 86 ? -2.593 3.216 -4.914 1.00 96.81 86 LYS A N 1
ATOM 737 C CA . LYS A 1 86 ? -3.999 3.553 -4.677 1.00 96.81 86 LYS A CA 1
ATOM 738 C C . LYS A 1 86 ? -4.792 2.382 -4.089 1.00 96.81 86 LYS A C 1
ATOM 740 O O . LYS A 1 86 ? -5.656 2.576 -3.240 1.00 96.81 86 LYS A O 1
ATOM 745 N N . GLU A 1 87 ? -4.535 1.158 -4.542 1.00 97.12 87 GLU A N 1
ATOM 746 C CA . GLU A 1 87 ? -5.176 -0.038 -3.985 1.00 97.12 87 GLU A CA 1
ATOM 747 C C . GLU A 1 87 ? -4.760 -0.287 -2.527 1.00 97.12 87 GLU A C 1
ATOM 749 O O . GLU A 1 87 ? -5.595 -0.691 -1.717 1.00 97.1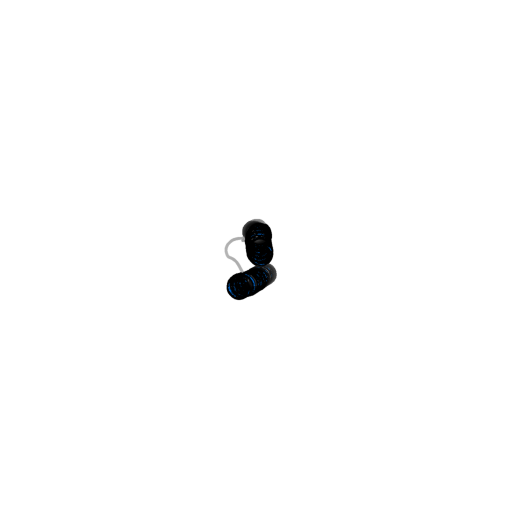2 87 GLU A O 1
ATOM 754 N N . LEU A 1 88 ? -3.500 -0.019 -2.177 1.00 96.50 88 LEU A N 1
ATOM 755 C CA . LEU A 1 88 ? -2.994 -0.112 -0.806 1.00 96.50 88 LEU A CA 1
ATOM 756 C C . LEU A 1 88 ? -3.578 0.977 0.102 1.00 96.50 88 LEU A C 1
ATOM 758 O O . LEU A 1 88 ? -4.024 0.662 1.203 1.00 96.50 88 LEU A O 1
ATOM 762 N N . GLU A 1 89 ? -3.669 2.219 -0.377 1.00 95.81 89 GLU A N 1
ATOM 763 C CA . GLU A 1 89 ? -4.334 3.325 0.328 1.00 95.81 89 GLU A CA 1
ATOM 764 C C . GLU A 1 89 ? -5.807 2.997 0.619 1.00 95.81 89 GLU A C 1
ATOM 766 O O . GLU A 1 89 ? -6.266 3.134 1.753 1.00 95.81 89 GLU A O 1
ATOM 771 N N . ASN A 1 90 ? -6.537 2.466 -0.370 1.00 97.69 90 ASN A N 1
ATOM 772 C CA . ASN A 1 90 ? -7.921 2.029 -0.172 1.00 97.69 90 ASN A CA 1
ATOM 773 C C . ASN A 1 90 ? -8.020 0.921 0.891 1.00 97.69 90 ASN A C 1
ATOM 775 O O . ASN A 1 90 ? -8.882 0.978 1.764 1.00 97.69 90 ASN A O 1
ATOM 779 N N . LYS A 1 91 ? -7.118 -0.074 0.868 1.00 97.12 91 LYS A N 1
ATOM 780 C CA . LYS A 1 91 ? -7.074 -1.122 1.908 1.00 97.12 91 LYS A CA 1
ATOM 781 C C . LYS A 1 91 ? -6.792 -0.542 3.293 1.00 97.12 91 LYS A C 1
ATOM 783 O O . LYS A 1 91 ? -7.322 -1.045 4.285 1.00 97.12 91 LYS A O 1
ATOM 788 N N . GLN A 1 92 ? -5.960 0.493 3.376 1.00 96.44 92 GLN A N 1
ATOM 789 C CA . GLN A 1 92 ? -5.650 1.179 4.626 1.00 96.44 92 GLN A CA 1
ATOM 790 C C . GLN A 1 92 ? -6.887 1.874 5.207 1.00 96.44 92 GLN A C 1
ATOM 792 O O . GLN A 1 92 ? -7.166 1.770 6.410 1.00 96.44 92 GLN A O 1
ATOM 797 N N . GLU A 1 93 ? -7.647 2.554 4.348 1.00 97.44 93 GLU A N 1
ATOM 798 C CA . GLU A 1 93 ? -8.911 3.190 4.706 1.00 97.44 93 GLU A CA 1
ATOM 799 C C . GLU A 1 93 ? -9.949 2.146 5.140 1.00 97.44 93 GLU A C 1
ATOM 801 O O . GLU A 1 93 ? -10.523 2.268 6.226 1.00 97.44 93 GLU A O 1
ATOM 806 N N . ASP A 1 94 ? -10.114 1.066 4.373 1.00 97.62 94 ASP A N 1
ATOM 807 C CA . ASP A 1 94 ? -11.025 -0.035 4.697 1.00 97.62 94 ASP A CA 1
ATOM 808 C C . ASP A 1 94 ? -10.688 -0.682 6.050 1.00 97.62 94 ASP A C 1
ATOM 810 O O . ASP A 1 94 ? -11.583 -0.906 6.872 1.00 97.62 94 ASP A O 1
ATOM 814 N N . ASN A 1 95 ? -9.402 -0.927 6.334 1.00 96.19 95 ASN A N 1
ATOM 815 C CA . ASN A 1 95 ? -8.942 -1.450 7.625 1.00 96.19 95 ASN A CA 1
ATOM 816 C C . ASN A 1 95 ? -9.293 -0.490 8.777 1.00 96.19 95 ASN A C 1
ATOM 818 O O . ASN A 1 95 ? -9.739 -0.917 9.842 1.00 96.19 95 ASN A O 1
ATOM 822 N N . THR A 1 96 ? -9.165 0.820 8.548 1.00 97.25 96 THR A N 1
ATOM 823 C CA . THR A 1 96 ? -9.526 1.864 9.522 1.00 97.25 96 THR A CA 1
ATOM 824 C C . THR A 1 96 ? -11.029 1.914 9.783 1.00 97.25 96 THR A C 1
ATOM 826 O O . THR A 1 96 ? -11.460 2.012 10.935 1.00 97.25 96 THR A O 1
ATOM 829 N N . ILE A 1 97 ? -11.843 1.841 8.730 1.00 98.12 97 ILE A N 1
ATOM 830 C CA . ILE A 1 97 ? -13.305 1.810 8.837 1.00 98.12 97 ILE A CA 1
ATOM 831 C C . ILE A 1 97 ? -13.745 0.550 9.585 1.00 98.12 97 ILE A C 1
ATOM 833 O O . ILE A 1 97 ? -14.565 0.632 10.504 1.00 98.12 97 ILE A O 1
ATOM 837 N N . HIS A 1 98 ? -13.185 -0.605 9.220 1.00 97.06 98 HIS A N 1
ATOM 838 C CA . HIS A 1 98 ? -13.479 -1.876 9.868 1.00 97.06 98 HIS A CA 1
ATOM 839 C C . HIS A 1 98 ? -13.141 -1.834 11.361 1.00 97.06 98 HIS A C 1
ATOM 841 O O . HIS A 1 98 ? -14.005 -2.145 12.181 1.00 97.06 98 HIS A O 1
ATOM 847 N N . TYR A 1 99 ? -11.935 -1.380 11.713 1.00 97.69 99 TYR A N 1
ATOM 848 C CA . TYR A 1 99 ? -11.498 -1.226 13.099 1.00 97.69 99 TYR A CA 1
ATOM 849 C C . TYR A 1 99 ? -12.476 -0.371 13.909 1.00 97.69 99 TYR A C 1
ATOM 851 O O . TYR A 1 99 ? -13.044 -0.847 14.889 1.00 97.69 99 TYR A O 1
ATOM 859 N N . LYS A 1 100 ? -12.770 0.852 13.445 1.00 98.00 100 LYS A N 1
ATOM 860 C CA . LYS A 1 100 ? -13.695 1.769 14.133 1.00 98.00 100 LYS A CA 1
ATOM 861 C C . LYS A 1 100 ? -15.071 1.146 14.354 1.00 98.00 100 LYS A C 1
ATOM 863 O O . LYS A 1 100 ? -15.632 1.260 15.441 1.00 98.00 100 LYS A O 1
ATOM 868 N N . LYS A 1 101 ? -15.606 0.469 13.333 1.00 98.12 101 LYS A N 1
ATOM 869 C CA . LYS A 1 101 ? -16.914 -0.185 13.411 1.00 98.12 101 LYS A CA 1
ATOM 870 C C . LYS A 1 101 ? -16.924 -1.309 14.447 1.00 98.12 101 LYS A C 1
ATOM 872 O O . LYS A 1 101 ? -17.868 -1.397 15.225 1.00 98.12 101 LYS A O 1
ATOM 877 N N . GLN A 1 102 ? -15.903 -2.165 14.456 1.00 97.19 102 GLN A N 1
ATOM 878 C CA . GLN A 1 102 ? -15.821 -3.279 15.404 1.00 97.19 102 GLN A CA 1
ATOM 879 C C . GLN A 1 102 ? -15.593 -2.793 16.837 1.00 97.19 102 GLN A C 1
ATOM 881 O O . GLN A 1 102 ? -16.248 -3.292 17.750 1.00 97.19 102 GLN A O 1
ATOM 886 N N . THR A 1 103 ? -14.739 -1.785 17.034 1.00 97.38 103 THR A N 1
ATOM 887 C CA . THR A 1 103 ? -14.527 -1.154 18.342 1.00 97.38 103 THR A CA 1
ATOM 888 C C . THR A 1 103 ? -15.841 -0.635 18.908 1.00 97.38 103 THR A C 1
ATOM 890 O O . THR A 1 103 ? -16.210 -1.006 20.019 1.00 97.38 103 THR A O 1
ATOM 893 N N . GLN A 1 104 ? -16.601 0.124 18.113 1.00 97.31 104 GLN A N 1
ATOM 894 C CA . GLN A 1 104 ? -17.885 0.668 18.551 1.00 97.31 104 GLN A CA 1
ATOM 895 C C . GLN A 1 104 ? -18.890 -0.433 18.928 1.00 97.31 104 GLN A C 1
ATOM 897 O O . GLN A 1 104 ? -19.537 -0.345 19.967 1.00 97.31 104 GLN A O 1
ATOM 902 N N . LEU A 1 105 ? -18.982 -1.506 18.133 1.00 97.00 105 LEU A N 1
ATOM 903 C CA . LEU A 1 105 ? -19.855 -2.643 18.450 1.00 97.00 105 LEU A CA 1
ATOM 904 C C . LEU A 1 105 ? -19.488 -3.297 19.790 1.00 97.00 105 LEU A C 1
ATOM 906 O O . LEU A 1 105 ? -20.369 -3.602 20.592 1.00 97.00 105 LEU A O 1
ATOM 910 N N . ILE A 1 106 ? -18.194 -3.495 20.052 1.00 95.44 106 ILE A N 1
ATOM 911 C CA . ILE A 1 106 ? -17.723 -4.105 21.300 1.00 95.44 106 ILE A CA 1
ATOM 912 C C . ILE A 1 106 ? -17.971 -3.174 22.501 1.00 95.44 106 ILE A C 1
ATOM 914 O O . ILE A 1 106 ? -18.357 -3.644 23.575 1.00 95.44 106 ILE A O 1
ATOM 918 N N . GLU A 1 107 ? -17.776 -1.865 22.338 1.00 94.50 107 GLU A N 1
ATOM 919 C CA . GLU A 1 107 ? -18.039 -0.861 23.377 1.00 94.50 107 GLU A CA 1
ATOM 920 C C . GLU A 1 107 ? -19.531 -0.765 23.734 1.00 94.50 107 GLU A C 1
ATOM 922 O O . GLU A 1 107 ? -19.883 -0.700 24.920 1.00 94.50 107 GLU A O 1
ATOM 927 N N . ASP A 1 108 ? -20.413 -0.830 22.735 1.00 95.69 108 ASP A N 1
ATOM 928 C CA . ASP A 1 108 ? -21.864 -0.862 22.929 1.00 95.69 108 ASP A CA 1
ATOM 929 C C . ASP A 1 108 ? -22.287 -2.131 23.693 1.00 95.69 108 ASP A C 1
ATOM 931 O O . ASP A 1 108 ? -23.033 -2.064 24.678 1.00 95.69 108 ASP A O 1
ATOM 935 N N . GLU A 1 109 ? -21.759 -3.299 23.306 1.00 94.38 109 GLU A N 1
ATOM 936 C CA . GLU A 1 109 ? -22.004 -4.574 23.997 1.00 94.38 109 GLU A CA 1
ATOM 937 C C . GLU A 1 109 ? -21.522 -4.543 25.457 1.00 94.38 109 GLU A C 1
ATOM 939 O O . GLU A 1 109 ? -22.218 -5.025 26.361 1.00 94.38 109 GLU A O 1
ATOM 944 N N . LEU A 1 110 ? -20.356 -3.942 25.709 1.00 93.06 110 LEU A N 1
ATOM 945 C CA . LEU A 1 110 ? -19.806 -3.785 27.052 1.00 93.06 110 LEU A CA 1
ATOM 946 C C . LEU A 1 110 ? -20.657 -2.837 27.909 1.00 93.06 110 LEU A C 1
ATOM 948 O O . LEU A 1 110 ? -20.891 -3.113 29.089 1.00 93.06 110 LEU A O 1
ATOM 952 N N . THR A 1 111 ? -21.149 -1.744 27.328 1.00 93.69 111 THR A N 1
ATOM 953 C CA . THR A 1 111 ? -22.039 -0.793 28.009 1.00 93.69 111 THR A CA 1
ATOM 954 C C . THR A 1 111 ? -23.338 -1.478 28.431 1.00 93.69 111 THR A C 1
ATOM 956 O O . THR A 1 111 ? -23.714 -1.424 29.604 1.00 93.69 111 THR A O 1
ATOM 959 N N . LEU A 1 112 ? -23.968 -2.225 27.519 1.00 93.75 112 LEU A N 1
ATOM 960 C CA . LEU A 1 112 ? -25.176 -3.003 27.809 1.00 93.75 112 LEU A CA 1
ATOM 961 C C . LEU A 1 112 ? -24.946 -4.072 28.887 1.00 93.75 112 LEU A C 1
ATOM 963 O O . LEU A 1 112 ? -25.834 -4.323 29.708 1.00 93.75 112 LEU A O 1
ATOM 967 N N . LEU A 1 113 ? -23.774 -4.718 28.903 1.00 92.38 113 LEU A N 1
ATOM 968 C CA . LEU A 1 113 ? -23.408 -5.667 29.955 1.00 92.38 113 LEU A CA 1
ATOM 969 C C . LEU A 1 113 ? -23.365 -4.972 31.324 1.00 92.38 113 LEU A C 1
ATOM 971 O O . LEU A 1 113 ? -24.013 -5.442 32.259 1.00 92.38 113 LEU A O 1
ATOM 975 N N . LYS A 1 114 ? -22.668 -3.834 31.421 1.00 91.19 114 LYS A N 1
ATOM 976 C CA . LYS A 1 114 ? -22.538 -3.059 32.665 1.00 91.19 114 LYS A CA 1
ATOM 977 C C . LYS A 1 114 ? -23.884 -2.573 33.186 1.00 91.19 114 LYS A C 1
ATOM 979 O O . LYS A 1 114 ? -24.132 -2.613 34.388 1.00 91.19 114 LYS A O 1
ATOM 984 N N . GLU A 1 115 ? -24.776 -2.132 32.304 1.00 92.50 115 GLU A N 1
ATOM 985 C CA . GLU A 1 115 ? -26.133 -1.739 32.694 1.00 92.50 115 GLU A CA 1
ATOM 986 C C . GLU A 1 115 ? -26.945 -2.912 33.250 1.00 92.50 115 GLU A C 1
ATOM 988 O O . GLU A 1 115 ? -27.663 -2.752 34.238 1.00 92.50 115 GLU A O 1
ATOM 993 N N . LYS A 1 116 ? -26.836 -4.097 32.636 1.00 91.12 116 LYS A N 1
ATOM 994 C CA . LYS A 1 116 ? -27.506 -5.311 33.126 1.00 91.12 116 LYS A CA 1
ATOM 995 C C . LYS A 1 116 ? -26.966 -5.750 34.483 1.00 91.12 116 LYS A C 1
ATOM 997 O O . LYS A 1 116 ? -27.756 -6.158 35.328 1.00 91.12 116 LYS A O 1
ATOM 1002 N N . GLU A 1 117 ? -25.654 -5.675 34.689 1.00 89.06 117 GLU A N 1
ATOM 1003 C CA . GLU A 1 117 ? -25.022 -6.000 35.972 1.00 89.06 117 GLU A CA 1
ATOM 1004 C C . GLU A 1 117 ? -25.487 -5.030 37.070 1.00 89.06 117 GLU A C 1
ATOM 1006 O O . GLU A 1 117 ? -26.005 -5.485 38.086 1.00 89.06 117 GLU A O 1
ATOM 1011 N N . ARG A 1 118 ? -25.486 -3.712 36.814 1.00 86.38 118 ARG A N 1
ATOM 1012 C CA . ARG A 1 118 ? -26.012 -2.711 37.767 1.00 86.38 118 ARG A CA 1
ATOM 1013 C C . ARG A 1 118 ? -27.489 -2.905 38.105 1.00 86.38 118 ARG A C 1
ATOM 1015 O O . ARG A 1 118 ? -27.891 -2.657 39.235 1.00 86.38 118 ARG A O 1
ATOM 1022 N N . LYS A 1 119 ? -28.327 -3.297 37.140 1.00 86.50 119 LYS A N 1
ATOM 1023 C CA . LYS A 1 119 ? -29.755 -3.558 37.401 1.00 86.50 119 LYS A CA 1
ATOM 1024 C C . LYS A 1 119 ? -29.946 -4.756 38.332 1.00 86.50 119 LYS A C 1
ATOM 1026 O O . LYS A 1 119 ? -30.768 -4.669 39.230 1.00 86.50 119 LYS A O 1
ATOM 1031 N N . LYS A 1 120 ? -29.147 -5.815 38.166 1.00 80.81 120 LYS A N 1
ATOM 1032 C CA . LYS A 1 120 ? -29.175 -7.002 39.037 1.00 80.81 120 LYS A CA 1
ATOM 1033 C C . LYS A 1 120 ? -28.653 -6.744 40.449 1.00 80.81 120 LYS A C 1
ATOM 1035 O O . LYS A 1 120 ? -29.060 -7.436 41.365 1.00 80.81 120 LYS A O 1
ATOM 1040 N N . GLU A 1 121 ? -27.737 -5.795 40.627 1.00 74.44 121 GLU A N 1
ATOM 1041 C CA . GLU A 1 121 ? -27.216 -5.422 41.953 1.00 74.44 121 GLU A CA 1
ATOM 1042 C C . GLU A 1 121 ? -28.213 -4.601 42.791 1.00 74.44 121 GLU A C 1
ATOM 1044 O O . GLU A 1 121 ? -28.033 -4.477 43.999 1.00 74.44 121 GLU A O 1
ATOM 1049 N N . ASN A 1 122 ? -29.247 -4.032 42.160 1.00 69.94 122 ASN A N 1
ATOM 1050 C CA . ASN A 1 122 ? -30.272 -3.206 42.807 1.00 69.94 122 ASN A CA 1
ATOM 1051 C C . ASN A 1 122 ? -31.619 -3.938 43.010 1.00 69.94 122 ASN A C 1
ATOM 1053 O O . ASN A 1 122 ? -32.577 -3.307 43.460 1.00 69.94 122 ASN A O 1
ATOM 1057 N N . GLU A 1 123 ? -31.696 -5.228 42.660 1.00 61.00 123 GLU A N 1
ATOM 1058 C CA . GLU A 1 123 ? -32.825 -6.146 42.916 1.00 61.00 123 GLU A CA 1
ATOM 1059 C C . GLU A 1 123 ? -32.537 -7.036 44.134 1.00 61.00 123 GLU A C 1
ATOM 1061 O O . GLU A 1 123 ? -33.482 -7.258 44.927 1.00 61.00 123 GLU A O 1
#